Protein AF-A0A5K1C389-F1 (afdb_monomer_lite)

Foldseek 3Di:
DLQVQLVVLLVCQQPVFPDPPPCCGRQHPDDPVCSSVSSNVSSVVVVD

Sequence (48 aa):
VETVFHEFGHALQHMLTRQDEGLVSGIRGIEWDAVELPSQFMENWCYH

Secondary structure (DSSP, 8-state):
-HHHHHHHHHHHHHHT-----TTTSTTTT--TTTTTHHHHHHHGGGG-

Structure (mmCIF, N/CA/C/O backbone):
data_AF-A0A5K1C389-F1
#
_entry.id   AF-A0A5K1C389-F1
#
loop_
_atom_site.group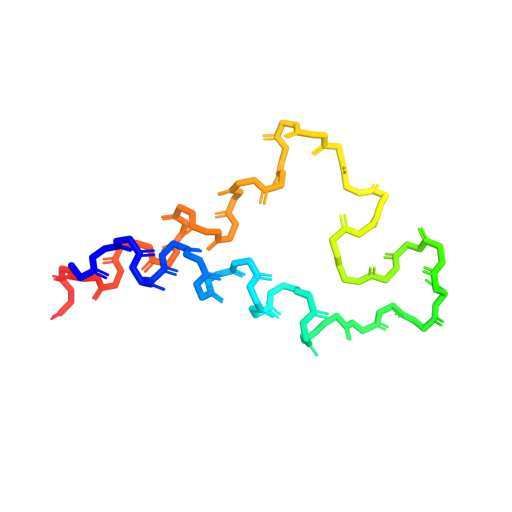_PDB
_atom_site.id
_atom_site.type_symbol
_atom_site.label_atom_id
_atom_site.label_alt_id
_atom_site.label_comp_id
_atom_site.label_asym_id
_atom_site.label_entity_id
_atom_site.label_seq_id
_atom_site.pdbx_PDB_ins_code
_atom_site.Cartn_x
_atom_site.Cartn_y
_atom_site.Cartn_z
_atom_site.occupancy
_atom_site.B_iso_or_equiv
_atom_site.auth_seq_id
_atom_site.auth_comp_id
_atom_site.auth_asym_id
_atom_site.auth_atom_id
_atom_site.pdbx_PDB_model_num
ATOM 1 N N . VAL A 1 1 ? 8.633 0.611 -15.482 1.00 89.94 1 VAL A N 1
ATOM 2 C CA . VAL A 1 1 ? 8.111 -0.606 -14.812 1.00 89.94 1 VAL A CA 1
ATOM 3 C C . VAL A 1 1 ? 8.155 -0.424 -13.303 1.00 89.94 1 VAL A C 1
ATOM 5 O O . VAL A 1 1 ? 7.123 -0.635 -12.687 1.00 89.94 1 VAL A O 1
ATOM 8 N N . GLU A 1 2 ? 9.260 0.085 -12.746 1.00 97.94 2 GLU A N 1
ATOM 9 C CA . GLU A 1 2 ? 9.408 0.436 -11.317 1.00 97.94 2 GLU A CA 1
ATOM 10 C C . GLU A 1 2 ? 8.230 1.239 -10.752 1.00 97.94 2 GLU A C 1
ATOM 12 O O . GLU A 1 2 ? 7.657 0.824 -9.757 1.00 97.94 2 GLU A O 1
ATOM 17 N N . THR A 1 3 ? 7.759 2.288 -11.437 1.00 98.50 3 THR A N 1
ATOM 18 C CA . THR A 1 3 ? 6.586 3.067 -10.985 1.00 98.50 3 THR A CA 1
ATOM 19 C C . THR A 1 3 ? 5.332 2.211 -10.770 1.00 98.50 3 THR A C 1
ATOM 21 O O . THR A 1 3 ? 4.580 2.447 -9.838 1.00 98.50 3 THR A O 1
ATOM 24 N N . VAL A 1 4 ? 5.097 1.184 -11.596 1.00 98.69 4 VAL A N 1
ATOM 25 C CA . VAL A 1 4 ? 3.950 0.280 -11.392 1.00 98.69 4 VAL A CA 1
ATOM 26 C C . VAL A 1 4 ? 4.150 -0.564 -10.134 1.00 98.69 4 VAL A C 1
ATOM 28 O O . VAL A 1 4 ? 3.195 -0.794 -9.402 1.00 98.69 4 VAL A O 1
ATOM 31 N N . PHE A 1 5 ? 5.379 -1.004 -9.862 1.00 98.69 5 PHE A N 1
ATOM 32 C CA . PHE A 1 5 ? 5.710 -1.751 -8.647 1.00 98.69 5 PHE A CA 1
ATOM 33 C C . PHE A 1 5 ? 5.620 -0.870 -7.397 1.00 98.69 5 PHE A C 1
ATOM 35 O O . PHE A 1 5 ? 5.097 -1.336 -6.388 1.00 98.69 5 PHE A O 1
ATOM 42 N N . HIS A 1 6 ? 6.035 0.395 -7.490 1.00 98.75 6 HIS A N 1
ATOM 43 C CA . HIS A 1 6 ? 5.887 1.395 -6.435 1.00 98.75 6 HIS A CA 1
ATOM 44 C C . HIS A 1 6 ? 4.420 1.522 -6.002 1.00 98.75 6 HIS A C 1
ATOM 46 O O . HIS A 1 6 ? 4.069 1.214 -4.863 1.00 98.75 6 HIS A O 1
ATOM 52 N N . GLU A 1 7 ? 3.528 1.861 -6.935 1.00 98.75 7 GLU A N 1
ATOM 53 C CA . GLU A 1 7 ? 2.099 2.011 -6.626 1.00 98.75 7 GLU A CA 1
ATOM 54 C C . GLU A 1 7 ? 1.449 0.684 -6.205 1.00 98.75 7 GLU A C 1
ATOM 56 O O . GLU A 1 7 ? 0.533 0.649 -5.379 1.00 98.75 7 GLU A O 1
ATOM 61 N N . PHE A 1 8 ? 1.931 -0.442 -6.737 1.00 98.75 8 PHE A N 1
ATOM 62 C CA . PHE A 1 8 ? 1.454 -1.754 -6.317 1.00 98.75 8 PHE A CA 1
ATOM 63 C C . PHE A 1 8 ? 1.853 -2.085 -4.872 1.00 98.75 8 PHE A C 1
ATOM 65 O O . PHE A 1 8 ? 1.072 -2.725 -4.172 1.00 98.75 8 PHE A O 1
ATOM 72 N N . GLY A 1 9 ? 3.003 -1.613 -4.381 1.00 98.75 9 GLY A N 1
ATOM 73 C CA . GLY A 1 9 ? 3.389 -1.745 -2.973 1.00 98.75 9 GLY A CA 1
ATOM 74 C C . GLY A 1 9 ? 2.413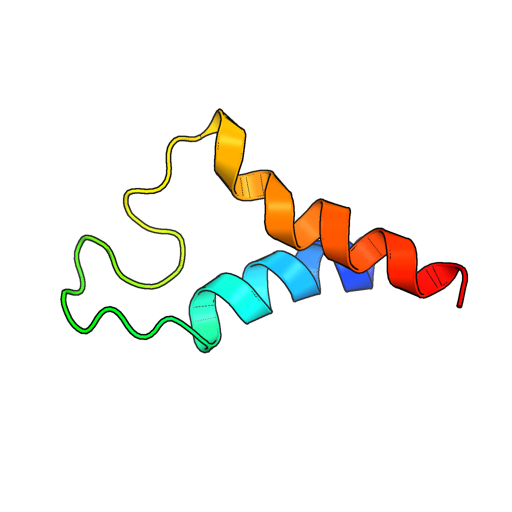 -1.045 -2.024 1.00 98.75 9 GLY A C 1
ATOM 75 O O . GLY A 1 9 ? 1.972 -1.658 -1.046 1.00 98.75 9 GLY A O 1
ATOM 76 N N . HIS A 1 10 ? 1.974 0.171 -2.369 1.00 98.75 10 HIS A N 1
ATOM 77 C CA . HIS A 1 10 ? 0.888 0.870 -1.661 1.00 98.75 10 HIS A CA 1
ATOM 78 C C . HIS A 1 10 ? -0.408 0.051 -1.664 1.00 98.75 10 HIS A C 1
ATOM 80 O O . HIS A 1 10 ? -1.047 -0.144 -0.625 1.00 98.75 10 HIS A O 1
ATOM 86 N N . ALA A 1 11 ? -0.783 -0.489 -2.828 1.00 98.75 11 ALA A N 1
ATOM 87 C CA . ALA A 1 11 ? -1.984 -1.305 -2.974 1.00 98.75 11 ALA A CA 1
ATOM 88 C C . ALA A 1 11 ? -1.921 -2.586 -2.121 1.00 98.75 11 ALA A C 1
ATOM 90 O O . ALA A 1 11 ? -2.906 -2.939 -1.471 1.00 98.75 11 ALA A O 1
ATOM 91 N N . LEU A 1 12 ? -0.770 -3.264 -2.072 1.00 98.81 12 LEU A N 1
ATOM 92 C CA . LEU A 1 12 ? -0.566 -4.447 -1.234 1.00 98.81 12 LEU A CA 1
ATOM 93 C C . LEU A 1 12 ? -0.727 -4.120 0.251 1.00 98.81 12 LEU A C 1
ATOM 95 O O . LEU A 1 12 ? -1.437 -4.842 0.949 1.00 98.81 12 LEU A O 1
ATOM 99 N N . GLN A 1 13 ? -0.125 -3.028 0.732 1.00 98.75 13 GLN A N 1
ATOM 100 C CA . GLN A 1 13 ? -0.261 -2.619 2.132 1.00 98.75 13 GLN A CA 1
ATOM 101 C C . GLN A 1 13 ? -1.718 -2.299 2.493 1.00 98.75 13 GLN A C 1
ATOM 103 O O . GLN A 1 13 ? -2.194 -2.686 3.562 1.00 98.75 13 GLN A O 1
ATOM 108 N N . HIS A 1 14 ? -2.452 -1.645 1.588 1.00 98.69 14 HIS A N 1
ATOM 109 C CA . HIS A 1 14 ? -3.870 -1.364 1.781 1.00 98.69 14 HIS A CA 1
ATOM 110 C C . HIS A 1 14 ? -4.726 -2.642 1.802 1.00 98.69 14 HIS A C 1
ATOM 112 O O . HIS A 1 14 ? -5.532 -2.825 2.713 1.00 98.69 14 HIS A O 1
ATOM 118 N N . MET A 1 15 ? -4.549 -3.533 0.821 1.00 98.69 15 MET A N 1
ATOM 119 C CA . MET A 1 15 ? -5.413 -4.704 0.616 1.00 98.69 15 MET A CA 1
ATOM 120 C C . MET A 1 15 ? -5.111 -5.881 1.552 1.00 98.69 15 MET A C 1
ATOM 122 O O . MET A 1 15 ? -6.010 -6.666 1.839 1.00 98.69 15 MET A O 1
ATOM 126 N N . LEU A 1 16 ? -3.862 -6.039 2.004 1.00 98.75 16 LEU A N 1
ATOM 127 C CA . LEU A 1 16 ? -3.423 -7.186 2.816 1.00 98.75 16 LEU A CA 1
ATOM 128 C C . LEU A 1 16 ? -3.320 -6.879 4.314 1.00 98.75 16 LEU A C 1
ATOM 130 O O . LEU A 1 16 ? -2.810 -7.701 5.082 1.00 98.75 16 LEU A O 1
ATOM 134 N N . THR A 1 17 ? -3.787 -5.706 4.740 1.00 98.50 17 THR A N 1
ATOM 135 C CA . THR A 1 17 ? -3.882 -5.369 6.160 1.00 98.50 17 THR A CA 1
ATOM 136 C C . THR A 1 17 ? -4.686 -6.426 6.924 1.00 98.50 17 THR A C 1
ATOM 138 O O . THR A 1 17 ? -5.655 -6.987 6.417 1.00 98.50 17 THR A O 1
ATOM 141 N N . ARG A 1 18 ? -4.270 -6.709 8.159 1.00 98.62 18 ARG A N 1
ATOM 142 C CA . ARG A 1 18 ? -4.981 -7.606 9.090 1.00 98.62 18 ARG A CA 1
ATOM 143 C C . ARG A 1 18 ? -5.574 -6.857 10.282 1.00 98.62 18 ARG A C 1
ATOM 145 O O . ARG A 1 18 ? -5.987 -7.482 11.250 1.00 98.62 18 ARG A O 1
ATOM 152 N N . GLN A 1 19 ? -5.517 -5.527 10.251 1.00 98.56 19 GLN A N 1
ATOM 153 C CA . GLN A 1 19 ? -6.170 -4.694 11.248 1.00 98.56 19 GLN A CA 1
ATOM 154 C C . GLN A 1 19 ? -7.643 -4.566 10.874 1.00 98.56 19 GLN A C 1
ATOM 156 O O . GLN A 1 19 ? -7.963 -4.020 9.819 1.00 98.56 19 GLN A O 1
ATOM 161 N N . ASP A 1 20 ? -8.516 -5.051 11.753 1.00 98.38 20 ASP A N 1
ATOM 162 C CA . ASP A 1 20 ? -9.970 -4.978 11.566 1.00 98.38 20 ASP A CA 1
ATOM 163 C C . ASP A 1 20 ? -10.546 -3.617 12.010 1.00 98.38 20 ASP A C 1
ATOM 165 O O . ASP A 1 20 ? -11.677 -3.269 11.671 1.00 98.38 20 ASP A O 1
ATOM 169 N N . GLU A 1 21 ? -9.765 -2.818 12.750 1.00 98.50 21 GLU A N 1
ATOM 170 C CA . GLU A 1 21 ? -10.139 -1.464 13.168 1.00 98.50 21 GLU A CA 1
ATOM 171 C C . GLU A 1 21 ? -9.967 -0.470 12.008 1.00 98.50 21 GLU A C 1
ATOM 173 O O . GLU A 1 2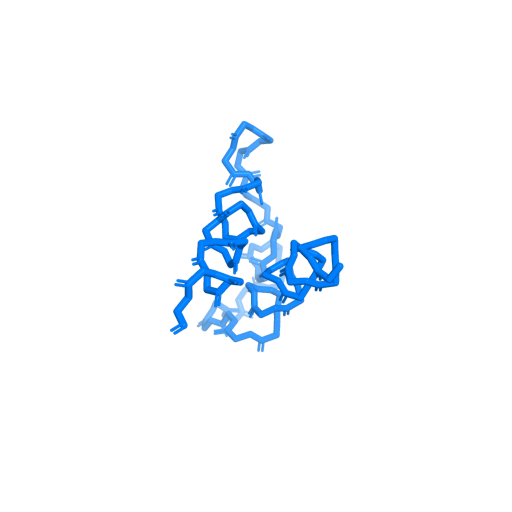1 ? -8.852 -0.117 11.613 1.00 98.50 21 GLU A O 1
ATOM 178 N N . GLY A 1 22 ? -11.084 0.019 11.464 1.00 98.19 22 GLY A N 1
ATOM 179 C CA . GLY A 1 22 ? -11.111 0.803 10.225 1.00 98.19 22 GLY A CA 1
ATOM 180 C C . GLY A 1 22 ? -10.393 2.158 10.285 1.00 98.19 22 GLY A C 1
ATOM 181 O O . GLY A 1 22 ? -10.038 2.715 9.238 1.00 98.19 22 GLY A O 1
ATOM 182 N N . LEU A 1 23 ? -10.163 2.709 11.482 1.00 98.31 23 LEU A N 1
ATOM 183 C CA . LEU A 1 23 ? -9.382 3.940 11.654 1.00 98.31 23 LEU A CA 1
ATOM 184 C C . LEU A 1 23 ? -7.869 3.725 11.485 1.00 98.31 23 LEU A C 1
ATOM 186 O O . LEU A 1 23 ? -7.161 4.693 11.213 1.00 98.31 23 LEU A O 1
ATOM 190 N N . VAL A 1 24 ? -7.388 2.482 11.589 1.00 98.19 24 VAL A N 1
ATOM 191 C CA . VAL A 1 24 ? -5.959 2.122 11.484 1.00 98.19 24 VAL A CA 1
ATOM 192 C C . VAL A 1 24 ? -5.691 0.981 10.491 1.00 98.19 24 VAL A C 1
ATOM 194 O O . VAL A 1 24 ? -4.597 0.427 10.436 1.00 98.19 24 VAL A O 1
ATOM 197 N N . SER A 1 25 ? -6.693 0.600 9.695 1.00 98.38 25 SER A N 1
ATOM 198 C CA . SER A 1 25 ? -6.562 -0.427 8.660 1.00 98.38 25 SER A CA 1
ATOM 199 C C . SER A 1 25 ? -5.874 0.103 7.397 1.00 98.38 25 SER A C 1
ATOM 201 O O . SER A 1 25 ? -6.073 1.254 6.989 1.00 98.38 25 SER A O 1
ATOM 203 N N . GLY A 1 26 ? -5.153 -0.773 6.702 1.00 98.50 26 GLY A N 1
ATOM 204 C CA . GLY A 1 26 ? -4.507 -0.471 5.427 1.00 98.50 26 GLY A CA 1
ATOM 205 C C . GLY A 1 26 ? -3.298 0.434 5.624 1.00 98.50 26 GLY A C 1
ATOM 206 O O . GLY A 1 26 ? -2.335 0.052 6.279 1.00 98.50 26 GLY A O 1
ATOM 207 N N . ILE A 1 27 ? -3.380 1.637 5.061 1.00 98.31 27 ILE A N 1
ATOM 208 C CA . ILE A 1 27 ? -2.358 2.691 5.170 1.00 98.31 27 ILE A CA 1
ATOM 209 C C . ILE A 1 27 ? -2.750 3.793 6.172 1.00 98.31 27 ILE A C 1
ATOM 211 O O . ILE A 1 27 ? -2.045 4.785 6.322 1.00 98.31 27 ILE A O 1
ATOM 215 N N . ARG A 1 28 ? -3.905 3.667 6.844 1.00 98.38 28 ARG A N 1
ATOM 216 C CA . ARG A 1 28 ? -4.379 4.671 7.810 1.00 98.38 28 ARG A CA 1
ATOM 217 C C . ARG A 1 28 ? -3.627 4.544 9.129 1.00 98.38 28 ARG A C 1
ATOM 219 O O . ARG A 1 28 ? -3.388 3.439 9.596 1.00 98.38 28 ARG A O 1
ATOM 226 N N . GLY A 1 29 ? -3.313 5.680 9.749 1.00 97.38 29 GLY A N 1
ATOM 227 C CA . GLY A 1 29 ? -2.623 5.715 11.042 1.00 97.38 29 GLY A CA 1
ATOM 228 C C . GLY A 1 29 ? -1.125 5.409 10.974 1.00 97.38 29 GLY A C 1
ATOM 229 O O . GLY A 1 29 ? -0.495 5.350 12.020 1.00 97.38 29 GLY A O 1
ATOM 230 N N . ILE A 1 30 ? -0.567 5.240 9.772 1.00 98.31 30 ILE A N 1
ATOM 231 C CA . ILE A 1 30 ? 0.876 5.132 9.548 1.00 98.31 30 ILE A CA 1
ATOM 232 C C . ILE A 1 30 ? 1.456 6.541 9.486 1.00 98.31 30 ILE A C 1
ATOM 234 O O . ILE A 1 30 ? 0.914 7.408 8.794 1.00 98.31 30 ILE A O 1
ATOM 238 N N . GLU A 1 31 ? 2.544 6.779 10.212 1.00 98.56 31 GLU A N 1
ATOM 239 C CA . GLU A 1 31 ? 3.282 8.032 10.146 1.00 98.56 31 GLU A CA 1
ATOM 240 C C . GLU A 1 31 ? 3.719 8.331 8.705 1.00 98.56 31 GLU A C 1
ATOM 242 O O . GLU A 1 31 ? 4.146 7.449 7.960 1.00 98.56 31 GLU A O 1
ATOM 247 N N . TRP A 1 32 ? 3.584 9.593 8.290 1.00 98.44 32 TRP A N 1
ATOM 248 C CA . TRP A 1 32 ? 3.736 9.991 6.886 1.00 98.44 32 TRP A CA 1
ATOM 249 C C . TRP A 1 32 ? 5.127 9.696 6.309 1.00 98.44 32 TRP A C 1
ATOM 251 O O . TRP A 1 32 ? 5.276 9.507 5.110 1.00 98.44 32 TRP A O 1
ATOM 261 N N . ASP A 1 33 ? 6.156 9.648 7.148 1.00 98.00 33 ASP A N 1
ATOM 262 C CA . ASP A 1 33 ? 7.518 9.293 6.749 1.00 98.00 33 ASP A CA 1
ATOM 263 C C . ASP A 1 33 ? 7.706 7.789 6.482 1.00 98.00 33 ASP A C 1
ATOM 265 O O . ASP A 1 33 ? 8.663 7.408 5.809 1.00 98.00 33 ASP A O 1
ATOM 269 N N . ALA A 1 34 ? 6.790 6.939 6.950 1.00 98.50 34 ALA A N 1
ATOM 270 C CA . ALA A 1 34 ? 6.844 5.490 6.789 1.00 98.50 34 ALA A CA 1
ATOM 271 C C . ALA A 1 34 ? 5.907 4.940 5.697 1.00 98.50 34 ALA A C 1
ATOM 273 O O . ALA A 1 34 ? 6.029 3.767 5.335 1.00 98.50 34 ALA A O 1
ATOM 274 N N . VAL A 1 35 ? 4.989 5.749 5.148 1.00 97.38 35 VAL A N 1
ATOM 275 C CA . VAL A 1 35 ? 4.009 5.279 4.141 1.00 97.38 35 VAL A CA 1
ATOM 276 C C . VAL A 1 35 ? 4.663 4.795 2.844 1.00 97.38 35 VAL A C 1
ATOM 278 O O . VAL A 1 35 ? 4.108 3.932 2.178 1.00 97.38 35 VAL A O 1
ATOM 281 N N . GLU A 1 36 ? 5.857 5.290 2.511 1.00 98.62 36 GLU A N 1
ATOM 282 C CA . GLU A 1 36 ? 6.588 4.922 1.288 1.00 98.62 36 GLU A CA 1
ATOM 283 C C . GLU A 1 36 ? 7.441 3.649 1.424 1.00 98.62 36 GLU A C 1
ATOM 285 O O . GLU A 1 36 ? 8.052 3.189 0.461 1.00 98.62 36 GLU A O 1
ATOM 290 N N . LEU A 1 37 ? 7.503 3.039 2.612 1.00 98.81 37 LEU A N 1
ATOM 291 C CA . LEU A 1 37 ? 8.323 1.844 2.818 1.00 98.81 37 LEU A CA 1
ATOM 292 C C . LEU A 1 37 ? 7.931 0.671 1.889 1.00 98.81 37 LEU A C 1
ATOM 294 O O . LEU A 1 37 ? 8.820 0.118 1.238 1.00 98.81 37 LEU A O 1
ATOM 298 N N . PRO A 1 38 ? 6.657 0.237 1.796 1.00 98.62 38 PRO A N 1
ATOM 299 C CA . PRO A 1 38 ? 6.302 -0.899 0.948 1.00 98.62 38 PRO A C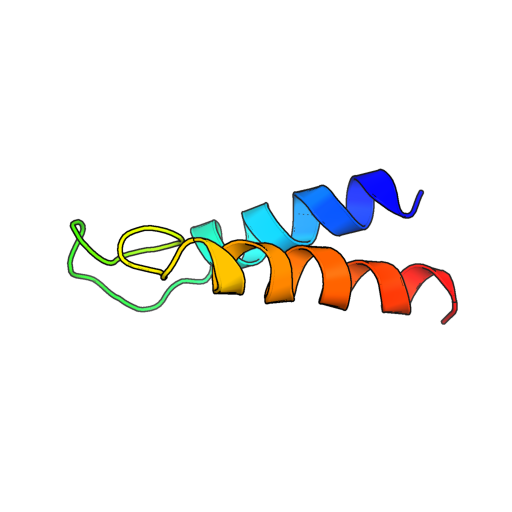A 1
ATOM 300 C C . PRO A 1 38 ? 6.306 -0.572 -0.545 1.00 98.62 38 PRO A C 1
ATOM 302 O O . PRO A 1 38 ? 6.592 -1.469 -1.339 1.00 98.62 38 PRO A O 1
ATOM 305 N N . SER A 1 39 ? 6.023 0.672 -0.938 1.00 98.50 39 SER A N 1
ATOM 306 C CA . SER A 1 39 ? 6.116 1.105 -2.335 1.00 98.50 39 SER A CA 1
ATOM 307 C C . SER A 1 39 ? 7.560 1.021 -2.829 1.00 98.50 39 SER A C 1
ATOM 309 O O . SER A 1 39 ? 7.849 0.261 -3.755 1.00 98.50 39 SER A O 1
ATOM 311 N N . GLN A 1 40 ? 8.494 1.662 -2.124 1.00 98.81 40 GLN A N 1
ATOM 312 C CA . GLN A 1 40 ? 9.923 1.616 -2.445 1.00 98.81 40 GLN A CA 1
ATOM 313 C C . GLN A 1 40 ? 10.509 0.207 -2.311 1.00 98.81 40 GLN A C 1
ATOM 315 O O . GLN A 1 40 ? 11.358 -0.201 -3.105 1.00 98.81 40 GLN A O 1
ATOM 320 N N . PHE A 1 41 ? 10.044 -0.582 -1.335 1.00 98.81 41 PHE A N 1
ATOM 321 C CA . PHE A 1 41 ? 10.448 -1.982 -1.217 1.00 98.81 41 PHE A CA 1
ATOM 322 C C . PHE A 1 41 ? 10.119 -2.765 -2.493 1.00 98.81 41 PHE A C 1
ATOM 324 O O . PHE A 1 41 ? 10.969 -3.519 -2.974 1.00 98.81 41 PHE A O 1
ATOM 331 N N . MET A 1 42 ? 8.926 -2.561 -3.065 1.00 98.75 42 MET A N 1
ATOM 332 C CA . MET A 1 42 ? 8.497 -3.284 -4.260 1.00 98.75 42 MET A CA 1
ATOM 333 C C . MET A 1 42 ? 9.332 -2.958 -5.507 1.00 98.75 42 MET A C 1
ATOM 335 O O . MET A 1 42 ? 9.470 -3.810 -6.384 1.00 98.75 42 MET A O 1
ATOM 339 N N . GLU A 1 43 ? 9.952 -1.782 -5.581 1.00 98.75 43 GLU A N 1
ATOM 340 C CA . GLU A 1 43 ? 10.820 -1.405 -6.705 1.00 98.75 43 GLU A CA 1
ATOM 341 C C . GLU A 1 43 ? 12.049 -2.322 -6.837 1.00 98.75 43 GLU A C 1
ATOM 343 O O . GLU A 1 43 ? 12.479 -2.619 -7.953 1.00 98.75 43 GLU A O 1
ATOM 348 N N . ASN A 1 44 ? 12.556 -2.876 -5.726 1.00 98.62 44 ASN A N 1
ATOM 349 C CA . ASN A 1 44 ? 13.715 -3.781 -5.735 1.00 98.62 44 ASN A CA 1
ATOM 350 C C . ASN A 1 44 ? 13.491 -5.039 -6.596 1.00 98.62 44 ASN A C 1
ATOM 352 O O . ASN A 1 44 ? 14.447 -5.594 -7.136 1.00 98.62 44 ASN A O 1
ATOM 356 N N . TRP A 1 45 ? 12.240 -5.478 -6.773 1.00 98.38 45 TRP A N 1
ATOM 357 C CA . TRP A 1 45 ? 11.909 -6.662 -7.575 1.00 98.38 45 TRP A CA 1
ATOM 358 C C . TRP A 1 45 ? 12.023 -6.433 -9.084 1.00 98.38 45 TRP A C 1
ATOM 360 O O . TRP A 1 45 ? 12.004 -7.401 -9.836 1.00 98.38 45 TRP A O 1
ATOM 370 N N . CYS A 1 46 ? 12.181 -5.189 -9.549 1.00 98.19 46 CYS A N 1
ATOM 371 C CA . CYS A 1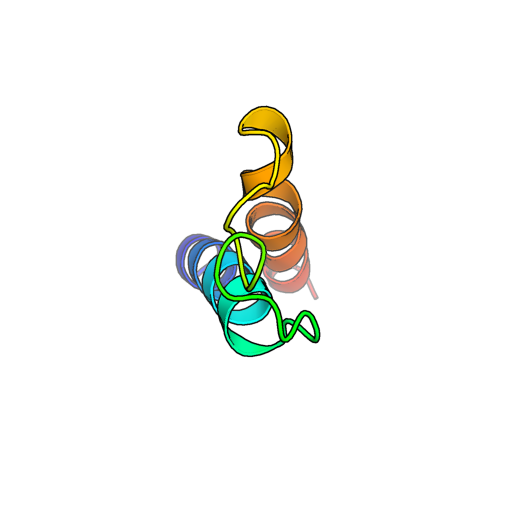 46 ? 12.428 -4.909 -10.968 1.00 98.19 46 CYS A CA 1
ATOM 372 C C . CYS A 1 46 ? 13.822 -5.366 -11.439 1.00 98.19 46 CYS A C 1
ATOM 374 O O . CYS A 1 46 ? 14.068 -5.408 -12.643 1.00 98.19 46 CYS A O 1
ATOM 376 N N . TYR A 1 47 ? 14.714 -5.702 -10.500 1.00 97.38 47 TYR A N 1
ATOM 377 C CA . TYR A 1 47 ? 16.083 -6.161 -10.752 1.00 97.38 47 TYR A CA 1
ATOM 378 C C . TYR A 1 47 ? 16.290 -7.659 -10.487 1.00 97.38 47 TYR A C 1
ATOM 380 O O . TYR A 1 47 ? 17.423 -8.136 -10.570 1.00 97.38 47 TYR A O 1
ATOM 388 N N . HIS A 1 48 ? 15.224 -8.380 -10.131 1.00 90.94 48 HIS A N 1
ATOM 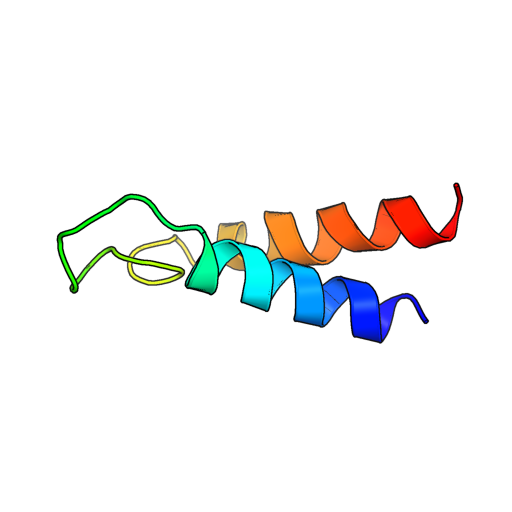389 C CA . HIS A 1 48 ? 15.235 -9.836 -10.002 1.00 90.94 48 HIS A CA 1
ATOM 390 C C . HIS A 1 48 ? 15.017 -10.496 -11.366 1.00 90.94 48 HIS A C 1
ATOM 392 O O . HIS A 1 48 ? 15.793 -11.424 -11.688 1.00 90.94 48 HIS A O 1
#

Radius of gyration: 11.45 Å; chains: 1; bounding box: 27×20×28 Å

InterPro domains:
  IPR001567 Peptidase M3A/M3B catalytic domain [PF01432] (1-47)
  IPR045090 Peptidase M3A/M3B [PTHR11804] (1-48)

Organism: NCBI:txid210225

pLDDT: mean 98.14, std 1.65, range [89.94, 98.81]